Protein AF-A0A1H5B3U1-F1 (afdb_monomer_lite)

Radius of gyration: 15.76 Å; chains: 1; bounding box: 31×27×51 Å

Foldseek 3Di:
DALLVVLLVVLVVLLVVLVVQDPPPPCPVPVDHSVRSNVVSVVSVVVSVVQQVVQQCVDDPVHGDPDPVSCVVVVNHDLVSLVSLVVCCVPPPRDPSSHD

pLDDT: mean 85.14, std 12.65, range [54.53, 98.31]

Secondary structure (DSSP, 8-state):
--HHHHHHHHHHHHHHHHHTSPTT--TTSSSS-HHHHHHHHHHHHHHHHHHHHHHHHT-BTTBS-SSHHHHHHTT---HHHHHHHGGGTTSTT--GGG--

Structure (mmCIF, N/CA/C/O backbone):
data_AF-A0A1H5B3U1-F1
#
_entry.id   AF-A0A1H5B3U1-F1
#
loop_
_atom_site.group_PDB
_atom_site.id
_atom_site.type_symbol
_atom_site.label_atom_id
_atom_site.label_alt_id
_atom_site.label_comp_id
_atom_site.label_asym_id
_atom_site.label_entity_id
_atom_site.label_seq_id
_atom_site.pdbx_PDB_ins_code
_atom_site.Cartn_x
_atom_site.Cartn_y
_atom_site.Cartn_z
_atom_site.occupancy
_atom_site.B_iso_or_equiv
_atom_site.auth_seq_id
_atom_site.auth_comp_id
_atom_site.auth_asym_id
_atom_site.auth_atom_id
_atom_site.pdbx_PDB_model_num
ATOM 1 N N . MET A 1 1 ? 1.350 -12.418 -10.515 1.00 85.75 1 MET A N 1
ATOM 2 C CA . MET A 1 1 ? 1.066 -11.233 -9.697 1.00 85.75 1 MET A CA 1
ATOM 3 C C . MET A 1 1 ? 2.292 -10.346 -9.730 1.00 85.75 1 MET A C 1
ATOM 5 O O . MET A 1 1 ? 3.385 -10.870 -9.522 1.00 85.75 1 MET A O 1
ATOM 9 N N . THR A 1 2 ? 2.110 -9.072 -10.058 1.00 90.50 2 THR A N 1
ATOM 10 C CA . THR A 1 2 ? 3.160 -8.043 -10.059 1.00 90.50 2 THR A CA 1
ATOM 11 C C . THR A 1 2 ? 3.467 -7.584 -8.630 1.00 90.50 2 THR A C 1
ATOM 13 O O . THR A 1 2 ? 2.637 -7.776 -7.735 1.00 90.50 2 THR A O 1
ATOM 16 N N . ILE A 1 3 ? 4.620 -6.944 -8.389 1.00 92.12 3 ILE A N 1
ATOM 17 C CA . ILE A 1 3 ? 4.911 -6.357 -7.060 1.00 92.12 3 ILE A CA 1
ATOM 18 C C . ILE A 1 3 ? 3.846 -5.321 -6.657 1.00 92.12 3 ILE A C 1
ATOM 20 O O . ILE A 1 3 ? 3.444 -5.249 -5.497 1.00 92.12 3 ILE A O 1
ATOM 24 N N . THR A 1 4 ? 3.335 -4.553 -7.622 1.00 92.75 4 THR A N 1
ATOM 25 C CA . THR A 1 4 ? 2.319 -3.521 -7.389 1.00 92.75 4 THR A CA 1
ATOM 26 C C . THR A 1 4 ? 0.947 -4.125 -7.098 1.00 92.75 4 THR A C 1
ATOM 28 O O . THR A 1 4 ? 0.269 -3.681 -6.174 1.00 92.75 4 T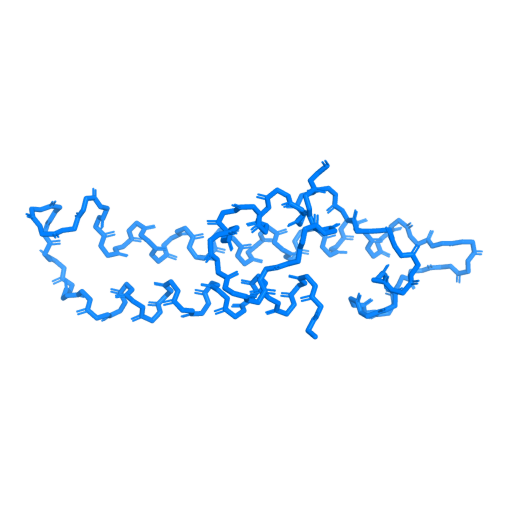HR A O 1
ATOM 31 N N . GLU A 1 5 ? 0.546 -5.167 -7.834 1.00 93.88 5 GLU A N 1
ATOM 32 C CA . GLU A 1 5 ? -0.675 -5.936 -7.555 1.00 93.88 5 GLU A CA 1
ATOM 33 C C . GLU A 1 5 ? -0.621 -6.551 -6.154 1.00 93.88 5 GLU A C 1
ATOM 35 O O . GLU A 1 5 ? -1.591 -6.455 -5.404 1.00 93.88 5 GLU A O 1
ATOM 40 N N . PHE A 1 6 ? 0.525 -7.128 -5.781 1.00 95.75 6 PHE A N 1
ATOM 41 C CA . PHE A 1 6 ? 0.743 -7.685 -4.450 1.00 95.75 6 PHE A CA 1
ATOM 42 C C . PHE A 1 6 ? 0.595 -6.619 -3.359 1.00 95.75 6 PHE A C 1
ATOM 44 O O . PHE A 1 6 ? -0.168 -6.815 -2.416 1.00 95.75 6 PHE A O 1
ATOM 51 N N . ILE A 1 7 ? 1.265 -5.469 -3.497 1.00 96.25 7 ILE A N 1
ATOM 52 C CA . ILE A 1 7 ? 1.175 -4.377 -2.517 1.00 96.25 7 ILE A CA 1
ATOM 53 C C . ILE A 1 7 ? -0.264 -3.863 -2.399 1.00 96.25 7 ILE A C 1
ATOM 55 O O . ILE A 1 7 ? -0.750 -3.688 -1.284 1.00 96.25 7 ILE A O 1
ATOM 59 N N . HIS A 1 8 ? -0.969 -3.648 -3.513 1.00 96.62 8 HIS A N 1
ATOM 60 C CA . HIS A 1 8 ? -2.363 -3.204 -3.468 1.00 96.62 8 HIS A CA 1
ATOM 61 C C . HIS A 1 8 ? -3.272 -4.217 -2.773 1.00 96.62 8 HIS A C 1
ATOM 63 O O . HIS A 1 8 ? -4.028 -3.820 -1.889 1.00 96.62 8 HIS A O 1
ATOM 69 N N . ALA A 1 9 ? -3.144 -5.507 -3.094 1.00 97.94 9 ALA A N 1
ATOM 70 C CA . ALA A 1 9 ? -3.915 -6.559 -2.437 1.00 97.94 9 ALA A CA 1
ATOM 71 C C . ALA A 1 9 ? -3.655 -6.600 -0.921 1.00 97.94 9 ALA A C 1
ATOM 73 O O . ALA A 1 9 ? -4.584 -6.743 -0.131 1.00 97.94 9 ALA A O 1
ATOM 74 N N . ARG A 1 10 ? -2.402 -6.415 -0.492 1.00 97.81 10 ARG A N 1
ATOM 75 C CA . ARG A 1 10 ? -2.055 -6.393 0.935 1.00 97.81 10 ARG A CA 1
ATOM 76 C C . ARG A 1 10 ? -2.546 -5.143 1.660 1.00 97.81 10 ARG A C 1
ATOM 78 O O . ARG A 1 10 ? -2.959 -5.235 2.812 1.00 97.81 10 ARG A O 1
ATOM 85 N N . ILE A 1 11 ? -2.572 -3.992 0.990 1.00 97.94 11 ILE A N 1
ATOM 86 C CA . ILE A 1 11 ? -3.217 -2.790 1.534 1.00 97.94 11 ILE A CA 1
ATOM 87 C C . ILE A 1 11 ? -4.730 -3.011 1.680 1.00 97.94 11 ILE A C 1
ATOM 89 O O . ILE A 1 11 ? -5.296 -2.615 2.697 1.00 97.94 11 ILE A O 1
ATOM 93 N N . ASP A 1 12 ? -5.381 -3.656 0.706 1.00 98.31 12 ASP A N 1
ATOM 94 C CA . ASP A 1 12 ? -6.808 -3.992 0.788 1.00 98.31 12 ASP A CA 1
ATOM 95 C C . ASP A 1 12 ? -7.094 -4.935 1.975 1.00 98.31 12 ASP A C 1
ATOM 97 O O . ASP A 1 12 ? -8.068 -4.734 2.705 1.00 98.31 12 ASP A O 1
ATOM 101 N N . ASP A 1 13 ? -6.228 -5.927 2.211 1.00 97.06 13 ASP A N 1
ATOM 102 C CA . ASP A 1 13 ? -6.334 -6.849 3.349 1.00 97.06 13 ASP A CA 1
ATOM 103 C C . ASP A 1 13 ? -6.167 -6.134 4.702 1.00 97.06 13 ASP A C 1
ATOM 105 O O . ASP A 1 13 ? -6.972 -6.354 5.616 1.00 97.06 13 ASP A O 1
ATOM 109 N N . ASP A 1 14 ? -5.164 -5.255 4.829 1.00 95.62 14 ASP A N 1
ATOM 110 C CA . ASP A 1 14 ? -4.923 -4.434 6.025 1.00 95.62 14 ASP A CA 1
ATOM 111 C C . ASP A 1 14 ? -6.129 -3.524 6.319 1.00 95.62 14 ASP A C 1
ATOM 113 O O . ASP A 1 14 ? -6.597 -3.426 7.459 1.00 95.62 14 ASP A O 1
ATOM 117 N N . GLU A 1 15 ? -6.672 -2.883 5.281 1.00 96.56 15 GLU A N 1
ATOM 118 C CA . GLU A 1 15 ? -7.844 -2.014 5.372 1.00 96.56 15 GLU A CA 1
ATOM 119 C C . GLU A 1 15 ? -9.086 -2.811 5.796 1.00 96.56 15 GLU A C 1
ATOM 121 O O . GLU A 1 15 ? -9.791 -2.425 6.733 1.00 96.56 15 GLU A O 1
ATOM 126 N N . ALA A 1 16 ? -9.323 -3.973 5.184 1.00 96.31 16 ALA A N 1
ATOM 127 C CA . ALA A 1 16 ? -10.414 -4.865 5.558 1.00 96.31 16 ALA A CA 1
ATOM 128 C C . ALA A 1 16 ? -10.274 -5.375 7.002 1.00 96.31 16 ALA A C 1
ATOM 130 O O . ALA A 1 16 ? -11.273 -5.478 7.719 1.00 96.31 16 ALA A O 1
ATOM 131 N N . ALA A 1 17 ? -9.056 -5.677 7.461 1.00 92.25 17 ALA A N 1
ATOM 132 C CA . ALA A 1 17 ? -8.788 -6.047 8.848 1.00 92.25 17 ALA A CA 1
ATOM 133 C C . ALA A 1 17 ? -9.077 -4.887 9.812 1.00 92.25 17 ALA A C 1
ATOM 135 O O . ALA A 1 17 ? -9.759 -5.092 10.819 1.00 92.25 17 ALA A O 1
ATOM 136 N N . ALA A 1 18 ? -8.654 -3.666 9.476 1.00 91.44 18 ALA A N 1
ATOM 137 C CA . ALA A 1 18 ? -8.934 -2.471 10.267 1.00 91.44 18 ALA A CA 1
ATOM 138 C C . ALA A 1 18 ? -10.438 -2.184 10.373 1.00 91.44 18 ALA A C 1
ATOM 140 O O . ALA A 1 18 ? -10.933 -1.837 11.444 1.00 91.44 18 ALA A O 1
ATOM 141 N N . LEU A 1 19 ? -11.192 -2.374 9.288 1.00 91.88 19 LEU A N 1
ATOM 142 C CA . LEU A 1 19 ? -12.641 -2.158 9.265 1.00 91.88 19 LEU A CA 1
ATOM 143 C C . LEU A 1 19 ? -13.429 -3.148 10.138 1.00 91.88 19 LEU A C 1
ATOM 145 O O . LEU A 1 19 ? -14.557 -2.833 10.516 1.00 91.88 19 LEU A O 1
ATOM 149 N N . ARG A 1 20 ? -12.852 -4.303 10.502 1.00 90.50 20 ARG A N 1
ATOM 150 C CA . ARG A 1 20 ? -13.456 -5.239 11.471 1.00 90.50 20 ARG A CA 1
ATOM 151 C C . ARG A 1 20 ? -13.330 -4.759 12.920 1.00 90.50 20 ARG A C 1
ATOM 153 O O . ARG A 1 20 ? -14.066 -5.242 13.779 1.00 90.50 20 ARG A O 1
ATOM 160 N N . ILE A 1 21 ? -12.429 -3.816 13.200 1.00 86.50 21 ILE A N 1
ATOM 161 C CA . ILE A 1 21 ? -12.289 -3.190 14.517 1.00 86.50 21 ILE A CA 1
ATOM 162 C C . ILE A 1 21 ? -13.445 -2.191 14.687 1.00 86.50 21 ILE A C 1
ATOM 164 O O . ILE A 1 21 ? -13.645 -1.345 13.811 1.00 86.50 21 ILE A O 1
ATOM 168 N N . PRO A 1 22 ? -14.222 -2.237 15.783 1.00 83.75 22 PRO A N 1
ATOM 169 C CA . PRO A 1 22 ? -15.281 -1.259 15.996 1.00 83.75 22 PRO A CA 1
ATOM 170 C C . PRO A 1 22 ? -14.712 0.158 16.159 1.00 83.75 22 PRO A C 1
ATOM 172 O O . PRO A 1 22 ? -13.691 0.367 16.818 1.00 83.75 22 PRO A O 1
ATOM 175 N N . ALA A 1 23 ? -15.388 1.147 15.571 1.00 77.06 23 ALA A N 1
ATOM 176 C CA . ALA A 1 23 ? -14.996 2.548 15.695 1.00 77.06 23 ALA A CA 1
ATOM 177 C C . ALA A 1 23 ? -15.065 3.021 17.157 1.00 77.06 23 ALA A C 1
ATOM 179 O O . ALA A 1 23 ? -15.976 2.648 17.897 1.00 77.06 23 ALA A O 1
ATOM 180 N N . GLY A 1 24 ? -14.105 3.850 17.574 1.00 69.50 24 GLY A N 1
ATOM 181 C CA . GLY A 1 24 ? -14.057 4.395 18.937 1.00 69.50 24 GLY A CA 1
ATOM 182 C C . GLY A 1 24 ? -13.570 3.419 20.016 1.00 69.50 24 GLY A C 1
ATOM 183 O O . GLY A 1 24 ? -13.486 3.803 21.183 1.00 69.50 24 GLY A O 1
ATOM 184 N N . VAL A 1 25 ? -13.203 2.183 19.657 1.00 63.75 25 VAL A N 1
ATOM 185 C CA . VAL A 1 25 ? -12.459 1.293 20.557 1.00 63.75 25 VAL A CA 1
ATOM 186 C C . VAL A 1 25 ? -11.029 1.819 20.644 1.00 63.75 25 VAL A C 1
ATOM 188 O O . VAL A 1 25 ? -10.259 1.732 19.689 1.00 63.75 25 VAL A O 1
ATOM 191 N N . GLY A 1 26 ? -10.686 2.414 21.790 1.00 57.41 26 GLY A N 1
ATOM 192 C CA . GLY A 1 26 ? -9.321 2.855 22.077 1.00 57.41 26 GLY A CA 1
ATOM 193 C C . GLY A 1 26 ? -8.320 1.695 22.017 1.00 57.41 26 GLY A C 1
ATOM 194 O O . GLY A 1 26 ? -8.708 0.528 22.056 1.00 57.41 26 GLY A O 1
ATOM 195 N N . ALA A 1 27 ? -7.026 2.025 21.976 1.00 58.59 27 ALA A N 1
ATOM 196 C CA . ALA A 1 27 ? -5.881 1.121 21.768 1.00 58.59 27 ALA A CA 1
ATOM 197 C C . ALA A 1 27 ? -5.744 -0.089 22.734 1.00 58.59 27 ALA A C 1
ATOM 199 O O . ALA A 1 27 ? -4.748 -0.802 22.702 1.00 58.59 27 ALA A O 1
ATOM 200 N N . GLY A 1 28 ? -6.722 -0.338 23.611 1.00 54.53 28 GLY A N 1
ATOM 201 C CA . GLY A 1 28 ? -6.726 -1.436 24.577 1.00 54.53 28 GLY A CA 1
ATOM 202 C C . GLY A 1 28 ? -6.947 -2.833 23.984 1.00 54.53 28 GLY A C 1
ATOM 203 O O . GLY A 1 28 ? -6.643 -3.806 24.664 1.00 54.53 28 GLY A O 1
ATOM 204 N N . LEU A 1 29 ? -7.453 -2.953 22.747 1.00 54.72 29 LEU A N 1
ATOM 205 C CA . LEU A 1 29 ? -7.640 -4.246 22.055 1.00 54.72 29 LEU A CA 1
ATOM 206 C C . LEU A 1 29 ? -6.793 -4.397 20.783 1.00 54.72 29 LEU A C 1
ATOM 208 O O . LEU A 1 29 ? -6.488 -5.517 20.389 1.00 54.72 29 LEU A O 1
ATOM 212 N N . HIS A 1 30 ? -6.385 -3.286 20.168 1.00 55.81 30 HIS A N 1
ATOM 213 C CA . HIS A 1 30 ? -5.463 -3.266 19.037 1.00 55.81 30 HIS A CA 1
ATOM 214 C C . HIS A 1 30 ? -4.358 -2.241 19.315 1.00 55.81 30 HIS A C 1
ATOM 216 O O . HIS A 1 30 ? -4.684 -1.092 19.621 1.00 55.81 30 HIS A O 1
ATOM 222 N N . PRO A 1 31 ? -3.069 -2.619 19.204 1.00 62.38 31 PRO A N 1
ATOM 223 C CA . PRO A 1 31 ? -1.943 -1.746 19.556 1.00 62.38 31 PRO A CA 1
ATOM 224 C C . PRO A 1 31 ? -1.912 -0.444 18.740 1.00 62.38 31 PRO A C 1
ATOM 226 O O . PRO A 1 31 ? -1.390 0.566 19.205 1.00 62.38 31 PRO A O 1
ATOM 229 N N . PHE A 1 32 ? -2.538 -0.447 17.562 1.00 66.81 32 PHE A N 1
ATOM 230 C CA . PHE A 1 32 ? -2.802 0.731 16.749 1.00 66.81 32 PHE A CA 1
ATOM 231 C C . PHE A 1 32 ? -4.319 0.856 16.586 1.00 66.81 32 PHE A C 1
ATOM 233 O O . PHE A 1 32 ? -4.978 -0.092 16.162 1.00 66.81 32 PHE A O 1
ATOM 240 N N . GLY A 1 33 ? -4.892 2.000 16.968 1.00 80.25 33 GLY A N 1
ATOM 241 C CA . GLY A 1 33 ? -6.328 2.238 16.804 1.00 80.25 33 GLY A CA 1
ATOM 242 C C . GLY A 1 33 ? -6.749 2.109 15.337 1.00 80.25 33 GLY A C 1
ATOM 243 O O . GLY A 1 33 ? -5.960 2.404 14.437 1.00 80.25 33 GLY A O 1
ATOM 244 N N . ARG A 1 34 ? -7.998 1.695 15.098 1.00 88.38 34 ARG A N 1
ATOM 245 C CA . ARG A 1 34 ? -8.604 1.534 13.763 1.00 88.38 34 ARG A CA 1
ATOM 246 C C . ARG A 1 34 ? -8.242 2.675 12.812 1.00 88.38 34 ARG A C 1
ATOM 248 O O . ARG A 1 34 ? -7.814 2.449 11.685 1.00 88.38 34 ARG A O 1
ATOM 255 N N . GLU A 1 35 ? -8.400 3.906 13.280 1.00 89.62 35 GLU A N 1
ATOM 256 C CA . GLU A 1 35 ? -8.193 5.124 12.501 1.00 89.62 35 GLU A CA 1
ATOM 257 C C . GLU A 1 35 ? -6.738 5.273 12.044 1.00 89.62 35 GLU A C 1
ATOM 259 O O . GLU A 1 35 ? -6.484 5.741 10.936 1.00 89.62 35 GLU A O 1
ATOM 264 N N . ARG A 1 36 ? -5.779 4.834 12.868 1.00 90.00 36 ARG A N 1
ATOM 265 C CA . ARG A 1 36 ? -4.357 4.866 12.522 1.00 90.00 36 ARG A CA 1
ATOM 266 C C . ARG A 1 36 ? -4.036 3.876 11.404 1.00 90.00 36 ARG A C 1
ATOM 268 O O . ARG A 1 36 ? -3.342 4.263 10.472 1.00 90.00 36 ARG A O 1
ATOM 275 N N . ILE A 1 37 ? -4.562 2.650 11.466 1.00 92.00 37 ILE A N 1
ATOM 276 C CA . ILE A 1 37 ? -4.325 1.629 10.429 1.00 92.00 37 ILE A CA 1
ATOM 277 C C . ILE A 1 37 ? -4.923 2.082 9.090 1.00 92.00 37 ILE A C 1
ATOM 279 O O . ILE A 1 37 ? -4.263 2.000 8.057 1.00 92.00 37 ILE A O 1
ATOM 283 N N . LEU A 1 38 ? -6.137 2.645 9.103 1.00 94.06 38 LEU A N 1
ATOM 284 C CA . LEU A 1 38 ? -6.756 3.210 7.898 1.00 94.06 38 LEU A CA 1
ATOM 285 C C . LEU A 1 38 ? -5.937 4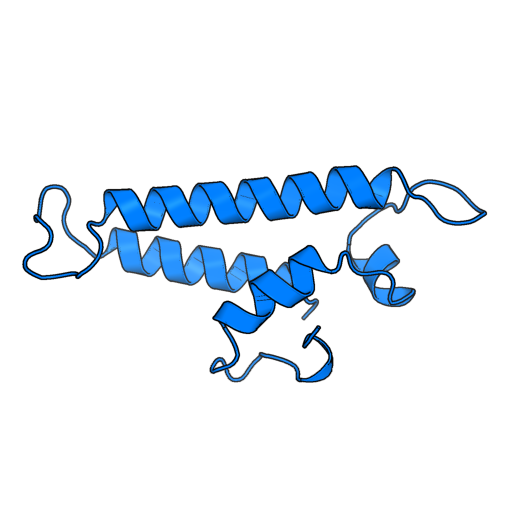.375 7.320 1.00 94.06 38 LEU A C 1
ATOM 287 O O . LEU A 1 38 ? -5.755 4.459 6.105 1.00 94.06 38 LEU A O 1
ATOM 291 N N . ALA A 1 39 ? -5.398 5.251 8.174 1.00 94.62 39 ALA A N 1
ATOM 292 C CA . ALA A 1 39 ? -4.511 6.326 7.735 1.00 94.62 39 ALA A CA 1
ATOM 293 C C . ALA A 1 39 ? -3.210 5.785 7.114 1.00 94.62 39 ALA A C 1
ATOM 295 O O . ALA A 1 39 ? -2.751 6.312 6.105 1.00 94.62 39 ALA A O 1
ATOM 296 N N . GLU A 1 40 ? -2.634 4.717 7.669 1.00 95.06 40 GLU A N 1
ATOM 297 C CA . GLU A 1 40 ? -1.461 4.055 7.089 1.00 95.06 40 GLU A CA 1
ATOM 298 C C . GLU A 1 40 ? -1.773 3.426 5.727 1.00 95.06 40 GLU A C 1
ATOM 300 O O . GLU A 1 40 ? -0.987 3.596 4.799 1.00 95.06 40 GLU A O 1
ATOM 305 N N . CYS A 1 41 ? -2.933 2.782 5.562 1.00 97.31 41 CYS A N 1
ATOM 306 C CA . CYS A 1 41 ? -3.378 2.258 4.266 1.00 97.31 41 CYS A CA 1
ATOM 307 C C . CYS A 1 41 ? -3.491 3.378 3.222 1.00 97.31 41 CYS A C 1
ATOM 309 O O . CYS A 1 41 ? -2.964 3.250 2.116 1.00 97.31 41 CYS A O 1
ATOM 311 N N . ALA A 1 42 ? -4.102 4.509 3.588 1.00 97.81 42 ALA A N 1
ATOM 312 C CA . ALA A 1 42 ? -4.211 5.675 2.712 1.00 97.81 42 ALA A CA 1
ATOM 313 C C . ALA A 1 42 ? -2.833 6.234 2.308 1.00 97.81 42 A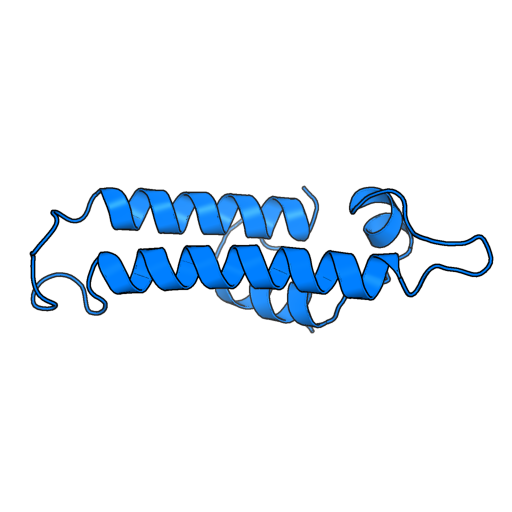LA A C 1
ATOM 315 O O . ALA A 1 42 ? -2.608 6.519 1.132 1.00 97.81 42 ALA A O 1
ATOM 316 N N . VAL A 1 43 ? -1.891 6.332 3.255 1.00 97.75 43 VAL A N 1
ATOM 317 C CA . VAL A 1 43 ? -0.511 6.767 2.980 1.00 97.75 43 VAL A CA 1
ATOM 318 C C . VAL A 1 43 ? 0.213 5.782 2.061 1.00 97.75 43 VAL A C 1
ATOM 320 O O . VAL A 1 43 ? 0.847 6.215 1.104 1.00 97.75 43 VAL A O 1
ATOM 323 N N . LYS A 1 44 ? 0.096 4.467 2.294 1.00 97.44 44 LYS A N 1
ATOM 324 C CA . LYS A 1 44 ? 0.701 3.446 1.423 1.00 97.44 44 LYS A CA 1
ATOM 325 C C . LYS A 1 44 ? 0.168 3.553 -0.011 1.00 97.44 44 LYS A C 1
ATOM 327 O O . LYS A 1 44 ? 0.963 3.514 -0.944 1.00 97.44 44 LYS A O 1
ATOM 332 N N . ARG A 1 45 ? -1.147 3.757 -0.204 1.00 97.44 45 ARG A N 1
ATOM 333 C CA . ARG A 1 45 ? -1.731 3.978 -1.544 1.00 97.44 45 ARG A CA 1
ATOM 334 C C . ARG A 1 45 ? -1.182 5.238 -2.208 1.00 97.44 45 ARG A C 1
ATOM 336 O O . ARG A 1 45 ? -0.811 5.185 -3.377 1.00 97.44 45 ARG A O 1
ATOM 343 N N . ALA A 1 46 ? -1.115 6.346 -1.469 1.00 96.62 46 ALA A N 1
ATOM 344 C CA . ALA A 1 46 ? -0.566 7.598 -1.982 1.00 96.62 46 ALA A CA 1
ATOM 345 C C . ALA A 1 46 ? 0.906 7.443 -2.393 1.00 96.62 46 ALA A C 1
ATOM 347 O O . ALA A 1 46 ? 1.290 7.909 -3.458 1.00 96.62 46 ALA A O 1
ATOM 348 N N . 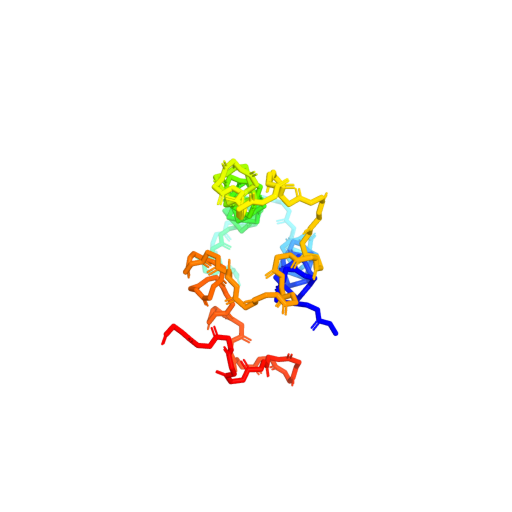LEU A 1 47 ? 1.704 6.717 -1.606 1.00 95.19 47 LEU A N 1
ATOM 349 C CA . LEU A 1 47 ? 3.107 6.464 -1.922 1.00 95.19 47 LEU A CA 1
ATOM 350 C C . LEU A 1 47 ? 3.272 5.587 -3.172 1.00 95.19 47 LEU A C 1
ATOM 352 O O . LEU A 1 47 ? 4.115 5.884 -4.009 1.00 95.19 47 LEU A O 1
ATOM 356 N N . VAL A 1 48 ? 2.465 4.533 -3.340 1.00 93.62 48 VAL A N 1
ATOM 357 C CA . VAL A 1 48 ? 2.480 3.724 -4.576 1.00 93.62 48 VAL A CA 1
ATOM 358 C C . VAL A 1 48 ? 2.160 4.594 -5.796 1.00 93.62 48 VAL A C 1
ATOM 360 O O . VAL A 1 48 ? 2.836 4.480 -6.817 1.00 93.62 48 VAL A O 1
ATOM 363 N N . GLN A 1 49 ? 1.186 5.502 -5.680 1.00 91.81 49 GLN A N 1
ATOM 364 C CA . GLN A 1 49 ? 0.850 6.458 -6.737 1.00 91.81 49 GLN A CA 1
ATOM 365 C C . GLN A 1 49 ? 1.988 7.457 -7.011 1.00 91.81 49 GLN A C 1
ATOM 367 O O . GLN A 1 49 ? 2.326 7.698 -8.163 1.00 91.81 49 GLN A O 1
ATOM 372 N N . GLU A 1 50 ? 2.626 8.011 -5.983 1.00 91.44 50 GLU A N 1
ATOM 373 C CA . GLU A 1 50 ? 3.761 8.931 -6.148 1.00 91.44 50 GLU A CA 1
ATOM 374 C C . GLU A 1 50 ? 4.964 8.239 -6.813 1.00 91.44 50 GLU A C 1
ATOM 376 O O . GLU A 1 50 ? 5.632 8.808 -7.683 1.00 91.44 50 GLU A O 1
ATO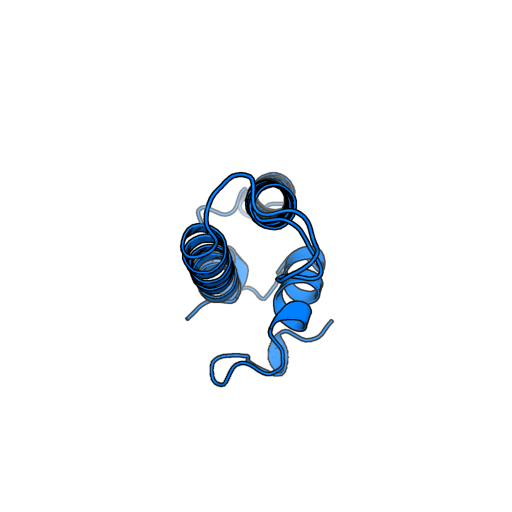M 381 N N . LEU A 1 51 ? 5.220 6.978 -6.450 1.00 89.94 51 LEU A N 1
ATOM 382 C CA . LEU A 1 51 ? 6.251 6.155 -7.078 1.00 89.94 51 LEU A CA 1
ATOM 383 C C . LEU A 1 51 ? 5.929 5.893 -8.555 1.00 89.94 51 LEU A C 1
ATOM 385 O O . LEU A 1 51 ? 6.851 5.914 -9.369 1.00 89.94 51 LEU A O 1
ATOM 389 N N . TRP A 1 52 ? 4.652 5.703 -8.915 1.00 86.62 52 TRP A N 1
ATOM 390 C CA . TRP A 1 52 ? 4.227 5.640 -10.319 1.00 86.62 52 TRP A CA 1
ATOM 391 C C . TRP A 1 52 ? 4.523 6.940 -11.044 1.00 86.62 52 TRP A C 1
ATOM 393 O O . TRP A 1 52 ? 5.126 6.923 -12.106 1.00 86.62 52 TRP A O 1
ATOM 403 N N . GLU A 1 53 ? 4.093 8.067 -10.485 1.00 84.75 53 GLU A N 1
ATOM 404 C CA . GLU A 1 53 ? 4.239 9.369 -11.128 1.00 84.75 53 GLU A CA 1
ATOM 405 C C . GLU A 1 53 ? 5.715 9.696 -11.349 1.00 84.75 53 GLU A C 1
ATOM 407 O O . GLU A 1 53 ? 6.102 10.130 -12.429 1.00 84.75 53 GLU A O 1
ATOM 412 N N . THR A 1 54 ? 6.566 9.384 -10.374 1.00 81.31 54 THR A N 1
ATOM 413 C CA . THR A 1 54 ? 8.014 9.575 -10.490 1.00 81.31 54 THR A CA 1
ATOM 414 C C . THR A 1 54 ? 8.631 8.653 -11.544 1.00 81.31 54 THR A C 1
ATOM 416 O O . THR A 1 54 ? 9.421 9.105 -12.372 1.00 81.31 54 THR A O 1
ATOM 419 N N . ALA A 1 55 ? 8.262 7.370 -11.550 1.00 77.75 55 ALA A N 1
ATOM 420 C CA . ALA A 1 55 ? 8.839 6.382 -12.460 1.00 77.75 55 ALA A CA 1
ATOM 421 C C . ALA A 1 55 ? 8.299 6.488 -13.895 1.00 77.75 55 ALA A C 1
ATOM 423 O O . ALA A 1 55 ? 9.023 6.300 -14.869 1.00 77.75 55 ALA A O 1
ATOM 424 N N . GLY A 1 56 ? 7.024 6.839 -14.042 1.00 67.12 56 GLY A N 1
ATOM 425 C CA . GLY A 1 56 ? 6.379 7.105 -15.322 1.00 67.12 56 GLY A CA 1
ATOM 426 C C . GLY A 1 56 ? 6.975 8.332 -16.013 1.00 67.12 56 GLY A C 1
ATOM 427 O O . GLY A 1 56 ? 7.064 8.357 -17.239 1.00 67.12 56 GLY A O 1
ATOM 428 N N . LEU A 1 57 ? 7.451 9.318 -15.241 1.00 63.44 57 LEU A N 1
ATOM 429 C CA . LEU A 1 57 ? 8.194 10.469 -15.760 1.00 63.44 57 LEU A CA 1
ATOM 430 C C . LEU A 1 57 ? 9.640 10.128 -16.149 1.00 63.44 57 LEU A C 1
ATOM 432 O O . LEU A 1 57 ? 10.174 10.753 -17.065 1.00 63.44 57 LEU A O 1
ATOM 436 N N . SER A 1 58 ? 10.271 9.139 -15.507 1.00 62.53 58 SER A N 1
ATOM 437 C CA . SER A 1 58 ? 11.643 8.698 -15.805 1.00 62.53 58 SER A CA 1
ATOM 438 C C . SER A 1 58 ? 11.728 7.730 -16.989 1.00 62.53 58 SER A C 1
ATOM 440 O O . SER A 1 58 ? 12.574 6.844 -16.986 1.00 62.53 58 SER A O 1
ATOM 442 N N . GLY A 1 59 ? 10.831 7.879 -17.968 1.00 59.59 59 GLY A N 1
ATOM 443 C CA . GLY A 1 59 ? 10.682 6.993 -19.119 1.00 59.59 59 GLY A CA 1
ATOM 444 C C . GLY A 1 59 ? 11.995 6.539 -19.770 1.00 59.59 59 GLY A C 1
ATOM 445 O O . GLY A 1 59 ? 13.012 7.232 -19.729 1.00 59.59 59 GLY A O 1
ATOM 446 N N . ASN A 1 60 ? 11.956 5.363 -20.394 1.00 63.00 60 ASN A N 1
ATOM 447 C CA . ASN A 1 60 ? 13.096 4.790 -21.105 1.00 63.00 60 ASN A CA 1
ATOM 448 C C . ASN A 1 60 ? 13.460 5.615 -22.362 1.00 63.00 60 ASN A C 1
ATOM 450 O O . ASN A 1 60 ? 12.858 6.649 -22.658 1.00 63.00 60 ASN A O 1
ATOM 454 N N . GLU A 1 61 ? 14.423 5.137 -23.155 1.00 62.19 61 GLU A N 1
ATOM 455 C CA . GLU A 1 61 ? 14.856 5.786 -24.408 1.00 62.19 61 GLU A CA 1
ATOM 456 C C . GLU A 1 61 ? 13.726 6.021 -25.445 1.00 62.19 61 GLU A C 1
ATOM 458 O O . GLU A 1 61 ? 13.924 6.751 -26.416 1.00 62.19 61 GLU A O 1
ATOM 463 N N . PHE A 1 62 ? 12.529 5.460 -25.221 1.00 56.16 62 PHE A N 1
ATOM 464 C CA . PHE A 1 62 ? 11.332 5.582 -26.057 1.00 56.16 62 PHE A CA 1
ATOM 465 C C . PHE A 1 62 ? 10.183 6.395 -25.419 1.00 56.16 62 PHE A C 1
ATOM 467 O O . PHE A 1 62 ? 9.146 6.566 -26.065 1.00 56.16 62 PHE A O 1
ATOM 474 N N . GLY A 1 63 ? 10.344 6.927 -24.199 1.00 66.19 63 GLY A N 1
ATOM 475 C CA . GLY A 1 63 ? 9.352 7.765 -23.507 1.00 66.19 63 GLY A CA 1
ATOM 476 C C . GLY A 1 63 ? 8.768 7.152 -22.225 1.00 66.19 63 GLY A C 1
ATOM 477 O O . GLY A 1 63 ? 9.286 6.177 -21.687 1.00 66.19 63 GLY A O 1
ATOM 478 N N . ALA A 1 64 ? 7.696 7.767 -21.707 1.00 71.56 64 ALA A N 1
ATOM 479 C CA . ALA A 1 64 ? 7.031 7.370 -20.460 1.00 71.56 64 ALA A CA 1
ATOM 480 C C . ALA A 1 64 ? 6.467 5.937 -20.514 1.00 71.56 64 ALA A C 1
ATOM 482 O O . ALA A 1 64 ? 5.898 5.527 -21.530 1.00 71.56 64 ALA A O 1
ATOM 483 N N . PHE A 1 65 ? 6.571 5.197 -19.405 1.00 77.06 65 PHE A N 1
ATOM 484 C CA . PHE A 1 65 ? 5.921 3.890 -19.259 1.00 77.06 65 PHE A CA 1
ATOM 485 C C . PHE A 1 65 ? 4.394 4.032 -19.307 1.00 77.06 65 PHE A C 1
ATOM 487 O O . PHE A 1 65 ? 3.837 4.983 -18.757 1.00 77.06 65 PHE A O 1
ATOM 494 N N . ARG A 1 66 ? 3.697 3.083 -19.945 1.00 80.25 66 ARG A N 1
ATOM 495 C CA . ARG A 1 66 ? 2.227 3.130 -20.062 1.00 80.25 66 ARG A CA 1
ATOM 496 C C . ARG A 1 66 ? 1.508 2.626 -18.822 1.00 80.25 66 ARG A C 1
ATOM 498 O O . ARG A 1 66 ? 0.441 3.134 -18.489 1.00 80.25 66 ARG A O 1
ATOM 505 N N . ASP A 1 67 ? 2.078 1.617 -18.177 1.00 84.25 67 ASP A N 1
ATOM 506 C CA . ASP A 1 67 ? 1.530 0.984 -16.985 1.00 84.25 67 ASP A CA 1
ATOM 507 C C . ASP A 1 67 ? 2.624 0.280 -16.163 1.00 84.25 67 ASP A C 1
ATOM 509 O O . ASP A 1 67 ? 3.792 0.188 -16.557 1.00 84.25 67 ASP A O 1
ATOM 513 N N . TRP A 1 68 ? 2.217 -0.246 -15.007 1.00 84.38 68 TRP A N 1
ATOM 514 C CA . TRP A 1 68 ? 3.076 -1.005 -14.104 1.00 84.38 68 TRP A CA 1
ATOM 515 C C . TRP A 1 68 ? 3.638 -2.295 -14.706 1.00 84.38 68 TRP A C 1
ATOM 517 O O . TRP A 1 68 ? 4.746 -2.686 -14.347 1.00 84.38 68 TRP A O 1
ATOM 527 N N . HIS A 1 69 ? 2.915 -2.956 -15.615 1.00 84.25 69 HIS A N 1
ATOM 528 C CA . HIS A 1 69 ? 3.382 -4.198 -16.234 1.00 84.25 69 HIS A CA 1
ATOM 529 C C . HIS A 1 69 ? 4.545 -3.940 -17.188 1.00 84.25 69 HIS A C 1
ATOM 531 O O . HIS A 1 69 ? 5.443 -4.770 -17.322 1.00 84.25 69 HIS A O 1
ATOM 537 N N . GLU A 1 70 ? 4.534 -2.805 -17.882 1.00 81.56 70 GLU A N 1
ATOM 538 C CA . GLU A 1 70 ? 5.626 -2.403 -18.757 1.00 81.56 70 GLU A CA 1
ATOM 539 C C . GLU A 1 70 ? 6.908 -2.109 -17.983 1.00 81.56 70 GLU A C 1
ATOM 541 O O . GLU A 1 70 ? 7.971 -2.602 -18.363 1.00 81.56 70 GLU A O 1
ATOM 546 N N . LEU A 1 71 ? 6.782 -1.380 -16.878 1.00 79.75 71 LEU A N 1
ATOM 547 C CA . LEU A 1 71 ? 7.884 -1.070 -15.975 1.00 79.75 71 LEU A CA 1
ATOM 548 C C . LEU A 1 71 ? 8.443 -2.332 -15.291 1.00 79.75 71 LEU A C 1
ATOM 550 O O . LEU A 1 71 ? 9.654 -2.527 -15.205 1.00 79.75 71 LEU A O 1
ATOM 554 N N . GLU A 1 72 ? 7.566 -3.245 -14.883 1.00 79.44 72 GLU A N 1
ATOM 555 C CA . GLU A 1 72 ? 7.942 -4.549 -14.334 1.00 79.44 72 GLU A CA 1
ATOM 556 C C . GLU A 1 72 ? 8.716 -5.410 -15.343 1.00 79.44 72 GLU A C 1
ATOM 558 O O . GLU A 1 72 ? 9.730 -6.017 -14.998 1.00 79.44 72 GLU A O 1
ATOM 563 N N . ARG A 1 73 ? 8.291 -5.430 -16.611 1.00 79.88 73 ARG A N 1
ATOM 564 C CA . ARG A 1 73 ? 8.933 -6.234 -17.664 1.00 79.88 73 ARG A CA 1
ATOM 565 C C . ARG A 1 73 ? 10.390 -5.843 -17.912 1.00 79.88 73 ARG A C 1
ATOM 567 O O . ARG A 1 73 ? 11.177 -6.695 -18.317 1.00 79.88 73 ARG A O 1
ATOM 574 N N . VAL A 1 74 ? 10.736 -4.572 -17.704 1.00 78.25 74 VAL A N 1
ATOM 575 C CA . VAL A 1 74 ? 12.111 -4.066 -17.845 1.00 78.25 74 VAL A CA 1
ATOM 576 C C . VAL A 1 74 ? 12.912 -4.149 -16.540 1.00 78.25 74 VAL A C 1
ATOM 578 O O . VAL A 1 74 ? 14.111 -3.897 -16.547 1.00 78.25 74 VAL A O 1
ATOM 581 N N . GLY A 1 75 ? 12.278 -4.546 -15.430 1.00 74.00 75 GLY A N 1
ATOM 582 C CA . GLY A 1 75 ? 12.925 -4.730 -14.128 1.00 74.00 75 GLY A CA 1
ATOM 583 C C . GLY A 1 75 ? 13.271 -3.432 -13.389 1.00 74.00 75 GLY A C 1
ATOM 584 O O . GLY A 1 75 ? 13.949 -3.481 -12.360 1.00 74.00 75 GLY A O 1
ATOM 585 N N . GLU A 1 76 ? 12.796 -2.281 -13.871 1.00 75.25 76 GLU A N 1
ATOM 586 C CA . GLU A 1 76 ? 13.107 -0.950 -13.331 1.00 75.25 76 GLU A CA 1
ATOM 587 C C . GLU A 1 76 ? 12.090 -0.495 -12.276 1.00 75.25 76 GLU A C 1
ATOM 589 O O . GLU A 1 76 ? 11.528 0.597 -12.329 1.00 75.25 76 GLU A O 1
ATOM 594 N N . TYR A 1 77 ? 11.829 -1.345 -11.284 1.00 76.38 77 TYR A N 1
ATOM 595 C CA . TYR A 1 77 ? 10.965 -0.963 -10.170 1.00 76.38 77 TYR A CA 1
ATOM 596 C C . TYR A 1 77 ? 11.607 0.133 -9.318 1.00 76.38 77 TYR A C 1
ATOM 598 O O . TYR A 1 77 ? 12.766 -0.021 -8.913 1.00 76.38 77 TYR A O 1
ATOM 606 N N . PRO A 1 78 ? 10.850 1.175 -8.928 1.00 80.69 78 PRO A N 1
ATOM 607 C CA . PRO A 1 78 ? 11.275 2.073 -7.869 1.00 80.69 78 PRO A CA 1
ATOM 608 C C . PRO A 1 78 ? 11.624 1.277 -6.613 1.00 80.69 78 PR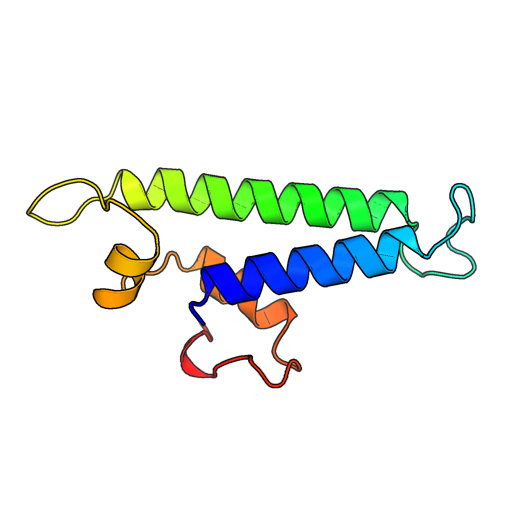O A C 1
ATOM 610 O O . PRO A 1 78 ? 10.828 0.456 -6.148 1.00 80.69 78 PRO A O 1
ATOM 613 N N . SER A 1 79 ? 12.789 1.549 -6.022 1.00 85.94 79 SER A N 1
ATOM 614 C CA . SER A 1 79 ? 13.231 0.902 -4.776 1.00 85.94 79 SER A CA 1
ATOM 615 C C . SER A 1 79 ? 12.201 1.040 -3.648 1.00 85.94 79 SER A C 1
ATOM 617 O O . SER A 1 79 ? 12.061 0.137 -2.825 1.00 85.94 79 SER A O 1
ATOM 619 N N . GLY A 1 80 ? 11.406 2.116 -3.657 1.00 90.12 80 GLY A N 1
ATOM 620 C CA . GLY A 1 80 ? 10.284 2.313 -2.740 1.00 90.12 80 GLY A CA 1
ATOM 621 C C . GLY A 1 80 ? 9.255 1.174 -2.751 1.00 90.12 80 GLY A C 1
ATOM 622 O O . GLY A 1 80 ? 8.771 0.799 -1.686 1.00 90.12 80 GLY A O 1
ATOM 623 N N . LEU A 1 81 ? 8.967 0.562 -3.909 1.00 91.75 81 LEU A N 1
ATOM 624 C CA . LEU A 1 81 ? 8.047 -0.582 -3.980 1.00 91.75 81 LEU A CA 1
ATOM 625 C C . LEU A 1 81 ? 8.645 -1.824 -3.314 1.00 91.75 81 LEU A C 1
ATOM 627 O O . LEU A 1 81 ? 7.943 -2.518 -2.585 1.00 91.75 81 LEU A O 1
ATOM 631 N N . ARG A 1 82 ? 9.949 -2.071 -3.490 1.00 92.12 82 ARG A N 1
ATOM 632 C CA . ARG A 1 82 ? 10.651 -3.178 -2.816 1.00 92.12 82 ARG A CA 1
ATOM 633 C C . ARG A 1 82 ? 10.594 -3.026 -1.298 1.00 92.12 82 ARG A C 1
ATOM 635 O O . ARG A 1 82 ? 10.248 -3.970 -0.598 1.00 92.12 82 ARG A O 1
ATOM 642 N N . HIS A 1 83 ? 10.834 -1.817 -0.790 1.00 94.25 83 HIS A N 1
ATOM 643 C CA . HIS A 1 83 ? 10.712 -1.521 0.640 1.00 94.25 83 HIS A CA 1
ATOM 644 C C . HIS A 1 83 ? 9.283 -1.670 1.180 1.00 94.25 83 HIS A C 1
ATOM 646 O O . HIS A 1 83 ? 9.108 -2.082 2.322 1.00 94.25 83 HIS A O 1
ATOM 652 N N . LEU A 1 84 ? 8.253 -1.354 0.390 1.00 95.19 84 LEU A N 1
ATOM 653 C CA . LEU A 1 84 ? 6.867 -1.608 0.792 1.00 95.19 84 LEU A CA 1
ATOM 654 C C . LEU A 1 84 ? 6.545 -3.104 0.801 1.00 95.19 84 LEU A C 1
ATOM 656 O O . LEU A 1 84 ? 5.880 -3.575 1.721 1.00 95.19 84 LEU A O 1
ATOM 660 N N . ALA A 1 85 ? 7.034 -3.856 -0.186 1.00 95.25 85 ALA A N 1
ATOM 661 C CA . ALA A 1 85 ? 6.805 -5.292 -0.272 1.00 95.25 85 ALA A CA 1
ATOM 662 C C . ALA A 1 85 ? 7.402 -6.052 0.924 1.00 95.25 85 ALA A C 1
ATOM 664 O O . ALA A 1 85 ? 6.795 -7.020 1.380 1.00 95.25 85 ALA A O 1
ATOM 665 N N . THR A 1 86 ? 8.537 -5.607 1.486 1.00 95.69 86 THR A N 1
ATOM 666 C CA . THR A 1 86 ? 9.163 -6.292 2.633 1.00 95.69 86 THR A CA 1
ATOM 667 C C . THR A 1 86 ? 8.316 -6.280 3.907 1.00 95.69 86 THR A C 1
ATOM 669 O O . THR A 1 86 ? 8.511 -7.154 4.756 1.00 95.69 86 THR A O 1
ATOM 672 N N . LEU A 1 87 ? 7.349 -5.359 4.035 1.00 94.94 87 LEU A N 1
ATOM 673 C CA . LEU A 1 87 ? 6.367 -5.365 5.130 1.00 94.94 87 LEU A CA 1
ATOM 674 C C . LEU A 1 87 ? 5.538 -6.654 5.165 1.00 94.94 87 LEU A C 1
ATOM 676 O O . LEU A 1 87 ? 5.059 -7.032 6.227 1.00 94.94 87 LEU A O 1
ATOM 680 N N . TYR A 1 88 ? 5.389 -7.307 4.013 1.00 96.69 88 TYR A N 1
ATOM 681 C CA . TYR A 1 88 ? 4.573 -8.499 3.806 1.00 96.69 88 TYR A CA 1
ATOM 682 C C . TYR A 1 88 ? 5.434 -9.712 3.423 1.00 96.69 88 TYR A C 1
ATOM 684 O O . TYR A 1 88 ? 4.984 -10.595 2.695 1.00 96.69 88 TYR A O 1
ATOM 692 N N . SER A 1 89 ? 6.697 -9.735 3.860 1.00 96.75 89 SER A N 1
ATOM 693 C CA . SER A 1 89 ? 7.663 -10.796 3.526 1.00 96.75 89 SER A CA 1
ATOM 694 C C . SER A 1 89 ? 7.311 -12.173 4.100 1.00 96.75 89 SER A C 1
ATOM 696 O O . SER A 1 89 ? 7.848 -13.181 3.649 1.00 96.75 89 SER A O 1
ATOM 698 N N . ASP A 1 90 ? 6.396 -12.231 5.064 1.00 96.38 90 ASP A N 1
ATOM 699 C CA . ASP A 1 90 ? 5.828 -13.454 5.629 1.00 96.38 90 ASP A CA 1
ATOM 700 C C . ASP A 1 90 ? 4.639 -14.008 4.819 1.00 96.38 90 ASP A C 1
ATOM 702 O O . ASP A 1 90 ? 4.174 -15.121 5.080 1.00 96.38 90 ASP A O 1
ATOM 706 N N . HIS A 1 91 ? 4.145 -13.264 3.825 1.00 96.81 91 HIS A N 1
ATOM 707 C CA . HIS A 1 91 ? 3.025 -13.686 2.994 1.00 96.81 91 HIS A CA 1
ATOM 708 C C . HIS A 1 91 ? 3.461 -14.750 1.964 1.00 96.81 91 HIS A C 1
ATOM 710 O O . HIS A 1 91 ? 4.467 -14.553 1.288 1.00 96.81 91 HIS A O 1
ATOM 716 N N . PRO A 1 92 ? 2.699 -15.841 1.734 1.00 96.25 92 PRO A N 1
ATOM 717 C CA . PRO A 1 92 ? 3.088 -16.911 0.799 1.00 96.25 92 PRO A CA 1
ATOM 718 C C . PRO A 1 92 ? 3.279 -16.455 -0.655 1.00 96.25 92 PRO A C 1
ATOM 720 O O . PRO A 1 92 ? 4.079 -17.032 -1.383 1.00 96.25 92 PRO A O 1
ATOM 723 N N . ASP A 1 93 ? 2.548 -15.422 -1.077 1.00 96.44 93 ASP A N 1
ATOM 724 C CA . ASP A 1 93 ? 2.696 -14.829 -2.414 1.00 96.44 93 ASP A CA 1
ATOM 725 C C . ASP A 1 93 ? 3.872 -13.840 -2.543 1.00 96.44 93 ASP A C 1
ATOM 727 O O . ASP A 1 93 ? 4.095 -13.298 -3.629 1.00 96.44 93 ASP A O 1
ATOM 731 N N . PHE A 1 94 ? 4.593 -13.553 -1.453 1.00 96.00 94 PHE A N 1
ATOM 732 C CA . PHE A 1 94 ? 5.792 -12.723 -1.503 1.00 96.00 94 PHE A CA 1
ATOM 733 C C . PHE A 1 94 ? 6.887 -13.429 -2.309 1.00 96.00 94 PHE A C 1
ATOM 735 O O . PHE A 1 94 ? 7.147 -14.617 -2.123 1.00 96.00 94 PHE A O 1
ATOM 742 N N . GLN A 1 95 ? 7.557 -12.694 -3.196 1.00 93.94 95 GLN A N 1
ATOM 743 C CA . GLN A 1 95 ? 8.683 -13.213 -3.970 1.00 93.94 95 GLN A CA 1
ATOM 744 C C . GLN A 1 95 ? 9.995 -12.641 -3.434 1.00 93.94 95 GLN A C 1
ATOM 746 O O . GLN A 1 95 ? 10.137 -11.427 -3.314 1.00 93.94 95 GLN A O 1
ATOM 751 N N . GLU A 1 96 ? 10.989 -13.500 -3.183 1.00 92.12 96 GLU A N 1
ATOM 752 C CA . GLU A 1 96 ? 12.320 -13.073 -2.713 1.00 92.12 96 GLU A CA 1
ATOM 753 C C . GLU A 1 96 ? 12.992 -12.070 -3.663 1.00 92.12 96 GLU A C 1
ATOM 755 O O . GLU A 1 96 ? 13.743 -11.209 -3.225 1.00 92.12 96 GLU A O 1
ATOM 760 N N . THR A 1 97 ? 12.676 -12.105 -4.959 1.00 90.31 97 THR A N 1
ATOM 761 C CA . THR A 1 97 ? 13.174 -11.138 -5.954 1.00 90.31 97 THR A CA 1
ATOM 762 C C . THR A 1 97 ? 12.720 -9.695 -5.696 1.00 90.31 97 THR A C 1
ATOM 764 O O . THR A 1 97 ? 13.251 -8.768 -6.310 1.00 90.31 97 THR A O 1
ATOM 767 N N . TRP A 1 98 ? 11.747 -9.483 -4.806 1.00 90.44 98 TRP A N 1
ATOM 768 C CA . TRP A 1 98 ? 11.269 -8.164 -4.394 1.00 90.44 98 TRP A CA 1
ATOM 769 C C . TRP A 1 98 ? 12.044 -7.569 -3.216 1.00 90.44 98 TRP A C 1
ATOM 771 O O . TRP A 1 98 ? 11.761 -6.433 -2.834 1.00 90.44 98 TRP A O 1
ATOM 781 N N . THR A 1 99 ? 13.018 -8.279 -2.639 1.00 87.25 99 THR A N 1
ATOM 782 C CA . THR A 1 99 ? 13.887 -7.691 -1.613 1.00 87.25 99 THR A CA 1
ATOM 783 C C . THR A 1 99 ? 14.786 -6.593 -2.210 1.00 87.25 99 THR A C 1
ATOM 785 O O . THR A 1 99 ? 15.223 -6.749 -3.353 1.00 87.25 99 THR A O 1
ATOM 788 N N . PRO A 1 100 ? 15.054 -5.491 -1.477 1.00 83.19 100 PRO A N 1
ATOM 789 C CA . PRO A 1 100 ? 15.939 -4.410 -1.921 1.00 83.19 100 PRO A CA 1
ATOM 790 C C . PRO A 1 100 ? 17.362 -4.851 -2.270 1.00 83.19 100 PRO A C 1
ATOM 792 O O . PRO A 1 100 ? 17.897 -5.739 -1.566 1.00 83.19 100 PRO A O 1
#

Organism: NCBI:txid648782

Sequence (100 aa):
MTITEFIHARIDDDEAAALRIPAGVGAGLHPFGRERILAECAVKRALVQELWETAGLSGNEFGAFRDWHELERVGEYPSGLRHLATLYSDHPDFQETWTP

InterPro domains:
  IPR046193 Protein of unknown function DUF6221 [PF19730] (2-100)